Protein AF-K2EK50-F1 (afdb_monomer_lite)

Sequence (102 aa):
MADQATATIGTAIICPLGKKADESGTCSIDDEAADGKSVVVETGAVSKESKIFTSFENNPKTSSWIEKRKDADGNYEGFAIYLGGPIEEDTVKVNWWIVEEK

Radius of gyration: 13.75 Å; chains: 1; bounding box: 33×26×42 Å

pLDDT: mean 90.82, std 11.02, range [34.19, 97.69]

Foldseek 3Di:
DPDQAADFKDKDKQAFAQFDQDPVGDRPDGDNPRQQWKDWRFYLNDDPQKDKDKDKPDDQVFDKDKDFDADPVRHTGGIMIGTPHGDHDDMIMMIMGIDGDD

Secondary structure (DSSP, 8-state):
---GGG--EEEEEEPPTTEEE-TTS-EEEE-TT--SSEEEEE-TT--SSEEEEEEESS--SS-EEEEEEE-TTS-EEEEEEEESS--SSS-EEEEEEEEE--

Structure (mmCIF, N/CA/C/O backbone):
data_AF-K2EK50-F1
#
_entry.id   AF-K2EK50-F1
#
loop_
_atom_site.group_PDB
_atom_site.id
_atom_site.type_symbol
_atom_site.label_atom_id
_atom_site.label_alt_id
_atom_site.label_comp_id
_atom_site.label_asym_id
_atom_site.label_entity_id
_atom_site.label_seq_id
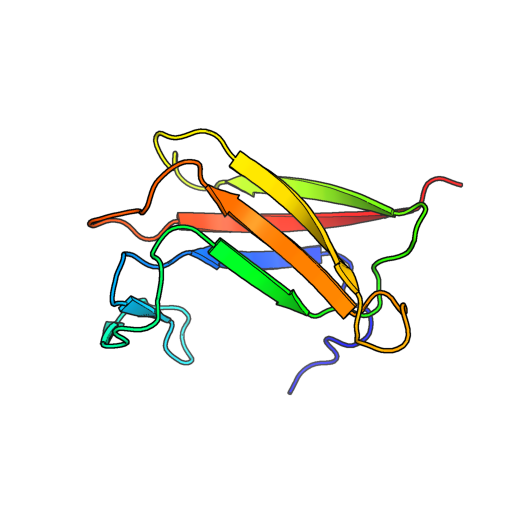_atom_site.pdbx_PDB_ins_code
_atom_site.Cartn_x
_atom_site.Cartn_y
_atom_site.Cartn_z
_atom_site.occupancy
_atom_site.B_iso_or_equiv
_atom_site.auth_seq_id
_atom_site.auth_comp_id
_atom_site.auth_asym_id
_atom_site.auth_atom_id
_atom_site.pdbx_PDB_model_num
ATOM 1 N N . MET A 1 1 ? -17.462 -7.179 -7.356 1.00 39.62 1 MET A N 1
ATOM 2 C CA . MET A 1 1 ? -16.859 -6.258 -6.373 1.00 39.62 1 MET A CA 1
ATOM 3 C C . MET A 1 1 ? -17.064 -6.864 -5.002 1.00 39.62 1 MET A C 1
ATOM 5 O O . MET A 1 1 ? -18.196 -6.914 -4.543 1.00 39.62 1 MET A O 1
ATOM 9 N N . ALA A 1 2 ? -16.017 -7.463 -4.438 1.00 34.19 2 ALA A N 1
ATOM 10 C CA . ALA A 1 2 ? -16.063 -7.995 -3.082 1.00 34.19 2 ALA A CA 1
ATOM 11 C C . ALA A 1 2 ? -16.063 -6.837 -2.075 1.00 34.19 2 ALA A C 1
ATOM 13 O O . ALA A 1 2 ? -15.527 -5.769 -2.359 1.00 34.19 2 ALA A O 1
ATOM 14 N N . ASP A 1 3 ? -16.693 -7.090 -0.938 1.00 44.88 3 ASP A N 1
ATOM 15 C CA . ASP A 1 3 ? -16.914 -6.243 0.232 1.00 44.88 3 ASP A CA 1
ATOM 16 C C . ASP A 1 3 ? -15.602 -5.658 0.814 1.00 44.88 3 ASP A C 1
ATOM 18 O O . ASP A 1 3 ? -15.070 -6.127 1.814 1.00 44.88 3 ASP A O 1
ATOM 22 N N . GLN A 1 4 ? -15.021 -4.657 0.140 1.00 54.25 4 GLN A N 1
ATOM 23 C CA . GLN A 1 4 ? -13.836 -3.909 0.599 1.00 54.25 4 GLN A CA 1
ATOM 24 C C . GLN A 1 4 ? -14.172 -2.920 1.727 1.00 54.25 4 GLN A C 1
ATOM 26 O O . GLN A 1 4 ? -13.274 -2.312 2.303 1.00 54.25 4 GLN A O 1
ATOM 31 N N . ALA A 1 5 ? -15.452 -2.753 2.076 1.00 65.00 5 ALA A N 1
ATOM 32 C CA . ALA A 1 5 ? -15.884 -1.723 3.014 1.00 65.00 5 ALA A CA 1
ATOM 33 C C . ALA A 1 5 ? -15.295 -1.907 4.423 1.00 65.00 5 ALA A C 1
ATOM 35 O O . ALA A 1 5 ? -15.177 -0.930 5.153 1.00 65.00 5 ALA A O 1
ATOM 36 N N . THR A 1 6 ? -14.881 -3.120 4.809 1.00 77.81 6 THR A N 1
ATOM 37 C CA . THR A 1 6 ? -14.341 -3.399 6.153 1.00 77.81 6 THR A CA 1
ATOM 38 C C . THR A 1 6 ? -13.209 -4.432 6.159 1.00 77.81 6 THR A C 1
ATOM 40 O O . THR A 1 6 ? -13.006 -5.121 7.160 1.00 77.81 6 THR A O 1
ATOM 43 N N . ALA A 1 7 ? -12.482 -4.603 5.052 1.00 88.81 7 ALA A N 1
ATOM 44 C CA . ALA A 1 7 ? -11.409 -5.593 4.989 1.00 88.81 7 ALA A CA 1
ATOM 45 C C . ALA A 1 7 ? -10.277 -5.244 5.976 1.00 88.81 7 ALA A C 1
ATOM 47 O O . ALA A 1 7 ? -9.707 -4.153 5.921 1.00 88.81 7 ALA A O 1
ATOM 48 N N . THR A 1 8 ? -9.943 -6.182 6.867 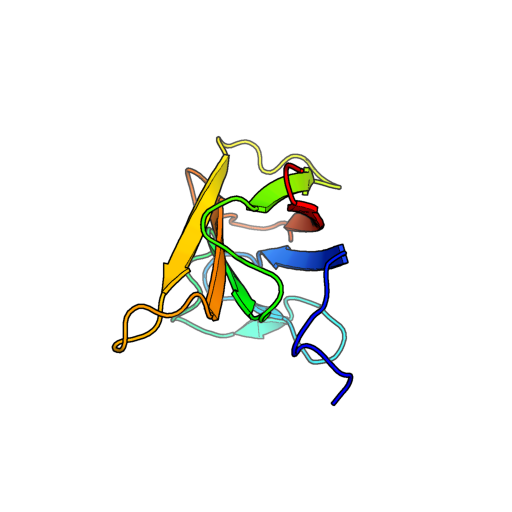1.00 93.69 8 THR A N 1
ATOM 49 C CA . THR A 1 8 ? -8.879 -6.036 7.879 1.00 93.69 8 THR A CA 1
ATOM 50 C C . THR A 1 8 ? -7.590 -6.768 7.514 1.00 93.69 8 THR A C 1
ATOM 52 O O . THR A 1 8 ? -6.604 -6.631 8.227 1.00 93.69 8 THR A O 1
ATOM 55 N N . ILE A 1 9 ? -7.569 -7.538 6.428 1.00 95.69 9 ILE A N 1
ATOM 56 C CA . ILE A 1 9 ? -6.383 -8.213 5.895 1.00 95.69 9 ILE A CA 1
ATOM 57 C C . ILE A 1 9 ? -6.483 -8.269 4.374 1.00 95.69 9 ILE A C 1
ATOM 59 O O . ILE A 1 9 ? -7.572 -8.452 3.828 1.00 95.69 9 ILE A O 1
ATOM 63 N N . GLY A 1 10 ? -5.353 -8.140 3.690 1.00 95.06 10 GLY A N 1
ATOM 64 C CA . GLY A 1 10 ? -5.310 -8.254 2.242 1.00 95.06 10 GLY A CA 1
ATOM 65 C C . GLY A 1 10 ? -3.905 -8.155 1.675 1.00 95.06 10 GLY A C 1
ATOM 66 O O . GLY A 1 10 ? -2.907 -8.204 2.397 1.00 95.06 10 GLY A O 1
ATOM 67 N N . THR A 1 11 ? -3.850 -7.998 0.357 1.00 95.38 11 THR A N 1
ATOM 68 C CA . THR A 1 11 ? -2.612 -7.832 -0.402 1.00 95.38 11 THR A CA 1
ATOM 69 C C . THR A 1 11 ? -2.727 -6.580 -1.260 1.00 95.38 11 THR A C 1
ATOM 71 O O . THR A 1 11 ? -3.788 -6.285 -1.807 1.00 95.38 11 THR A O 1
ATOM 74 N N . ALA A 1 12 ? -1.634 -5.837 -1.363 1.00 94.75 12 ALA A N 1
ATOM 75 C CA . ALA A 1 12 ? -1.466 -4.696 -2.246 1.00 94.75 12 ALA A CA 1
ATOM 76 C C . ALA A 1 12 ? -0.233 -4.909 -3.130 1.00 94.75 12 ALA A C 1
ATOM 78 O O . ALA A 1 12 ? 0.670 -5.682 -2.795 1.00 94.75 12 ALA A O 1
ATOM 79 N N . ILE A 1 13 ? -0.208 -4.223 -4.269 1.00 95.38 13 ILE A N 1
ATOM 80 C CA . ILE A 1 13 ? 0.851 -4.343 -5.268 1.00 95.38 13 ILE A CA 1
ATOM 81 C C . ILE A 1 13 ? 1.364 -2.944 -5.589 1.00 95.38 13 ILE A C 1
ATOM 83 O O . ILE A 1 13 ? 0.586 -2.081 -5.988 1.00 95.38 13 ILE A O 1
ATOM 87 N N . ILE A 1 14 ? 2.668 -2.733 -5.418 1.00 95.38 14 ILE A N 1
ATOM 88 C CA . ILE A 1 14 ? 3.367 -1.542 -5.903 1.00 95.38 14 ILE A CA 1
ATOM 89 C C . ILE A 1 14 ? 4.052 -1.941 -7.205 1.00 95.38 14 ILE A C 1
ATOM 91 O O . ILE A 1 14 ? 4.951 -2.787 -7.218 1.00 95.38 14 ILE A O 1
ATOM 95 N N . CYS A 1 15 ? 3.574 -1.370 -8.304 1.00 95.81 15 CYS A N 1
ATOM 96 C CA . CYS A 1 15 ? 4.148 -1.581 -9.624 1.00 95.81 15 CYS A CA 1
ATOM 97 C C . CYS A 1 15 ? 5.375 -0.696 -9.852 1.00 95.81 15 CYS A C 1
ATOM 99 O O . CYS A 1 15 ? 5.540 0.293 -9.137 1.00 95.81 15 CYS A O 1
ATOM 101 N N . PRO A 1 16 ? 6.214 -1.021 -10.849 1.00 95.19 16 PRO A N 1
ATOM 102 C CA . PRO A 1 16 ? 7.279 -0.131 -11.278 1.00 95.19 16 PRO A CA 1
ATOM 103 C C . PRO A 1 16 ? 6.769 1.241 -11.736 1.00 95.19 16 PRO A C 1
ATOM 105 O O . PRO A 1 16 ? 5.601 1.396 -12.098 1.00 95.19 16 PRO A O 1
ATOM 108 N N . LEU A 1 17 ? 7.661 2.231 -11.754 1.00 95.69 17 LEU A N 1
ATOM 109 C CA . LEU A 1 17 ? 7.378 3.564 -12.284 1.00 95.69 17 LEU A CA 1
ATOM 110 C C . LEU A 1 17 ? 6.812 3.467 -13.708 1.00 95.69 17 LEU A C 1
ATOM 112 O O . LEU A 1 17 ? 7.341 2.747 -14.555 1.00 95.69 17 LEU A O 1
ATOM 116 N N . GLY A 1 18 ? 5.727 4.192 -13.974 1.00 94.69 18 GLY A N 1
ATOM 117 C CA . GLY A 1 18 ? 5.073 4.173 -15.282 1.00 94.69 18 GLY A CA 1
ATOM 118 C C . GLY A 1 18 ? 4.239 2.917 -15.563 1.00 94.69 18 GLY A C 1
ATOM 119 O O . GLY A 1 18 ? 3.727 2.772 -16.673 1.00 94.69 18 GLY A O 1
ATOM 120 N N . LYS A 1 19 ? 4.104 1.992 -14.599 1.00 95.06 19 LYS A N 1
ATOM 121 C CA . LYS A 1 19 ? 3.323 0.757 -14.741 1.00 95.06 19 LYS A CA 1
ATOM 122 C C . LYS A 1 19 ? 2.210 0.658 -13.706 1.00 95.06 19 LYS A C 1
ATOM 124 O O . LYS A 1 19 ? 2.376 1.006 -12.542 1.00 95.06 19 LYS A O 1
ATOM 129 N N . LYS A 1 20 ? 1.089 0.071 -14.116 1.00 93.56 20 LYS A N 1
ATOM 130 C CA . LYS A 1 20 ? -0.067 -0.236 -13.274 1.00 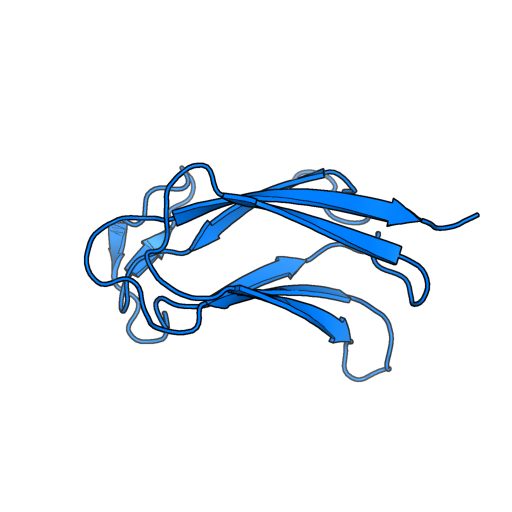93.56 20 LYS A CA 1
ATOM 131 C C . LYS A 1 20 ? -0.462 -1.706 -13.396 1.00 93.56 20 LYS A C 1
ATOM 133 O O . LYS A 1 20 ? -0.269 -2.339 -14.436 1.00 93.56 20 LYS A O 1
ATOM 138 N N . ALA A 1 21 ? -1.021 -2.242 -12.313 1.00 92.81 21 ALA A N 1
ATOM 139 C CA . ALA A 1 21 ? -1.554 -3.593 -12.270 1.00 92.81 21 ALA A CA 1
ATOM 140 C C . ALA A 1 21 ? -2.838 -3.718 -13.110 1.00 92.81 21 ALA A C 1
ATOM 142 O O . ALA A 1 21 ? -3.732 -2.875 -13.016 1.00 92.81 21 ALA A O 1
ATOM 143 N N . ASP A 1 22 ? -2.935 -4.784 -13.900 1.00 91.12 22 ASP A N 1
ATOM 144 C CA . ASP A 1 22 ? -4.173 -5.220 -14.545 1.00 91.12 22 ASP A CA 1
ATOM 145 C C . ASP A 1 22 ? -5.128 -5.917 -13.559 1.00 91.12 22 ASP A C 1
ATOM 147 O O . ASP A 1 22 ? -4.844 -6.057 -12.368 1.00 91.12 22 ASP A O 1
ATOM 151 N N . GLU A 1 23 ? -6.281 -6.379 -14.053 1.00 88.31 23 GLU A N 1
ATOM 152 C CA . GLU A 1 23 ? -7.286 -7.085 -13.241 1.00 88.31 23 GLU A CA 1
ATOM 153 C C . GLU A 1 23 ? -6.757 -8.380 -12.600 1.00 88.31 23 GLU A C 1
ATOM 155 O O . GLU A 1 23 ? -7.333 -8.868 -11.629 1.00 88.31 23 GLU A O 1
ATOM 160 N N . SER A 1 24 ? -5.658 -8.936 -13.120 1.00 86.12 24 SER A N 1
ATOM 161 C CA . SER A 1 24 ? -4.994 -10.121 -12.568 1.00 86.12 24 SER A CA 1
ATOM 162 C C . SER A 1 24 ? -3.894 -9.772 -11.556 1.00 86.12 24 SER A C 1
ATOM 164 O O . SER A 1 24 ? -3.273 -10.674 -10.995 1.00 86.12 24 SER A O 1
ATOM 166 N N . GLY A 1 25 ? -3.629 -8.484 -11.312 1.00 84.44 25 GLY A N 1
ATOM 167 C CA . GLY A 1 25 ? -2.562 -8.025 -10.426 1.00 84.44 25 GLY A CA 1
ATOM 168 C C . GLY A 1 25 ? -1.172 -8.028 -11.071 1.00 84.44 25 GLY A C 1
ATOM 169 O O . GLY A 1 25 ? -0.173 -7.993 -10.355 1.00 84.44 25 GLY A O 1
ATOM 170 N N . THR A 1 26 ? -1.078 -8.091 -12.402 1.00 90.06 26 THR A N 1
ATOM 171 C CA . THR A 1 26 ? 0.205 -8.030 -13.118 1.00 90.06 26 THR A CA 1
ATOM 172 C C . THR A 1 26 ? 0.480 -6.602 -13.571 1.00 90.06 26 THR A C 1
ATOM 174 O O . THR A 1 26 ? -0.374 -5.983 -14.195 1.00 90.06 26 THR A O 1
ATOM 177 N N . CYS A 1 27 ? 1.671 -6.068 -13.286 1.00 91.50 27 CYS A N 1
ATOM 178 C CA . CYS A 1 27 ? 2.067 -4.701 -13.648 1.00 91.50 27 CYS A CA 1
ATOM 179 C C . CYS A 1 27 ? 2.399 -4.567 -15.143 1.00 91.50 27 CYS A C 1
ATOM 181 O O . CYS A 1 27 ? 3.558 -4.426 -15.529 1.00 91.50 27 CYS A O 1
ATOM 183 N N . SER A 1 28 ? 1.375 -4.676 -15.986 1.00 91.69 28 SER A N 1
ATOM 184 C CA . SER A 1 28 ? 1.478 -4.765 -17.445 1.00 91.69 28 SER A CA 1
ATOM 185 C C . SER A 1 28 ? 0.968 -3.517 -18.172 1.00 91.69 28 SER A C 1
ATOM 187 O O . SER A 1 28 ? 1.321 -3.305 -19.331 1.00 91.69 28 SER A O 1
ATOM 189 N N . ILE A 1 29 ? 0.172 -2.676 -17.505 1.00 93.44 29 ILE A N 1
ATOM 190 C CA . ILE A 1 29 ? -0.473 -1.504 -18.104 1.00 93.44 29 ILE A CA 1
ATOM 191 C C . ILE A 1 29 ? 0.468 -0.302 -18.003 1.00 93.44 29 ILE A C 1
ATOM 193 O O . ILE A 1 29 ? 0.944 0.003 -16.914 1.00 93.44 29 ILE A O 1
ATOM 197 N N . ASP A 1 30 ? 0.723 0.390 -19.114 1.00 94.75 30 ASP A N 1
ATOM 198 C CA . ASP A 1 30 ? 1.429 1.676 -19.111 1.00 94.75 30 ASP A CA 1
ATOM 199 C C . ASP A 1 30 ? 0.543 2.785 -18.522 1.00 94.75 30 ASP A C 1
ATOM 201 O O . ASP A 1 30 ? -0.580 3.006 -18.976 1.00 94.75 30 ASP A O 1
ATOM 205 N N . ASP A 1 31 ? 1.057 3.475 -17.505 1.00 93.56 31 ASP A N 1
ATOM 206 C CA . ASP A 1 31 ? 0.389 4.575 -16.809 1.00 93.56 31 ASP A CA 1
ATOM 207 C C . ASP A 1 31 ? 1.437 5.584 -16.321 1.00 93.56 31 ASP A C 1
ATOM 209 O O . ASP A 1 31 ? 2.102 5.365 -15.310 1.00 93.56 31 ASP A O 1
ATOM 213 N N . GLU A 1 32 ? 1.589 6.706 -17.031 1.00 91.19 32 GLU A N 1
ATOM 214 C CA . GLU A 1 32 ? 2.572 7.750 -16.696 1.00 91.19 32 GLU A CA 1
ATOM 215 C C . GLU A 1 32 ? 2.335 8.396 -15.320 1.00 91.19 32 GLU A C 1
ATOM 217 O O . GLU A 1 32 ? 3.240 9.028 -14.775 1.00 91.19 32 GLU A O 1
ATOM 222 N N . ALA A 1 33 ? 1.140 8.243 -14.738 1.00 91.44 33 ALA A N 1
ATOM 223 C CA . ALA A 1 33 ? 0.842 8.734 -13.398 1.00 91.44 33 ALA A CA 1
ATOM 224 C C . ALA A 1 33 ? 1.297 7.768 -12.288 1.00 91.44 33 ALA A C 1
ATOM 226 O O . ALA A 1 33 ? 1.324 8.162 -11.119 1.00 91.44 33 ALA A O 1
ATOM 227 N N . ALA A 1 34 ? 1.651 6.521 -12.620 1.00 92.69 34 ALA A N 1
ATOM 228 C CA . ALA A 1 34 ? 2.126 5.549 -11.645 1.00 92.69 34 ALA A CA 1
ATOM 229 C C . ALA A 1 34 ? 3.522 5.936 -11.144 1.00 92.69 34 ALA A C 1
ATOM 231 O O . ALA A 1 34 ? 4.497 5.898 -11.891 1.00 92.69 34 ALA A O 1
ATOM 232 N N . ASP A 1 35 ? 3.618 6.282 -9.861 1.00 93.94 35 ASP A N 1
ATOM 233 C CA . ASP A 1 35 ? 4.819 6.852 -9.242 1.00 93.94 35 ASP A CA 1
ATOM 234 C C . ASP A 1 35 ? 5.901 5.823 -8.870 1.00 93.94 35 ASP A C 1
ATOM 236 O O . ASP A 1 35 ? 6.989 6.198 -8.427 1.00 93.94 35 ASP A O 1
ATOM 240 N N . GLY A 1 36 ? 5.595 4.534 -9.015 1.00 94.62 36 GLY A N 1
ATOM 241 C CA . GLY A 1 36 ? 6.491 3.425 -8.712 1.00 94.62 36 GLY A CA 1
ATOM 242 C C . GLY A 1 36 ? 6.805 3.221 -7.229 1.00 94.62 36 GLY A C 1
ATOM 243 O O . GLY A 1 36 ? 7.629 2.372 -6.899 1.00 94.62 36 GLY A O 1
ATOM 244 N N . LYS A 1 37 ? 6.227 4.013 -6.320 1.00 96.12 37 LYS A N 1
ATOM 245 C CA . LYS A 1 37 ? 6.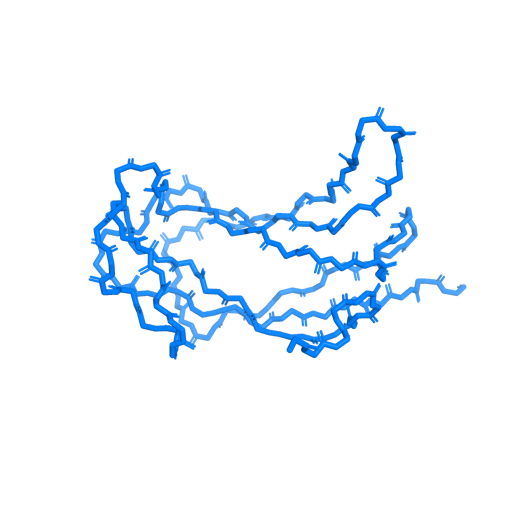651 4.074 -4.909 1.00 96.12 37 LYS A CA 1
ATOM 246 C C . LYS A 1 37 ? 5.503 4.084 -3.914 1.00 96.12 37 LYS A C 1
ATOM 248 O O . LYS A 1 37 ? 5.771 4.038 -2.714 1.00 96.12 37 LYS A O 1
ATOM 253 N N . SER A 1 38 ? 4.255 4.170 -4.362 1.00 95.81 38 SER A N 1
ATOM 254 C CA . SER A 1 38 ? 3.110 4.156 -3.463 1.00 95.81 38 SER A CA 1
ATOM 255 C C . SER A 1 38 ? 1.975 3.267 -3.954 1.00 95.81 38 SER A C 1
ATOM 257 O O . SER A 1 38 ? 1.800 3.014 -5.144 1.00 95.81 38 SER A O 1
ATOM 259 N N . VAL A 1 39 ? 1.194 2.766 -2.999 1.00 95.69 39 VAL A N 1
ATOM 260 C CA . VAL A 1 39 ? -0.093 2.122 -3.263 1.00 95.69 39 VAL A CA 1
ATOM 261 C C . VAL A 1 39 ? -1.091 2.533 -2.193 1.00 95.69 39 VAL A C 1
ATOM 263 O O . VAL A 1 39 ? -0.754 2.637 -1.010 1.00 95.69 39 VAL A O 1
ATOM 266 N N . VAL A 1 40 ? -2.328 2.770 -2.621 1.00 95.38 40 VAL A N 1
ATOM 267 C CA . VAL A 1 40 ? -3.450 3.115 -1.748 1.00 95.38 40 VAL A CA 1
ATOM 268 C C . VAL A 1 40 ? -4.298 1.873 -1.532 1.00 95.38 40 VAL A C 1
ATOM 270 O O . VAL A 1 40 ? -4.668 1.190 -2.485 1.00 95.38 40 VAL A O 1
ATOM 273 N N . VAL A 1 41 ? -4.600 1.591 -0.270 1.00 95.31 41 VAL A N 1
ATOM 274 C CA . VAL A 1 41 ? -5.527 0.544 0.148 1.00 95.31 41 VAL A CA 1
ATOM 275 C C . VAL A 1 41 ? -6.765 1.228 0.710 1.00 95.31 41 VAL A C 1
ATOM 277 O O . VAL A 1 41 ? -6.706 1.841 1.778 1.00 95.31 41 VAL A O 1
ATOM 280 N N . GLU A 1 42 ? -7.872 1.127 -0.018 1.00 93.75 42 GLU A N 1
ATOM 281 C CA . GLU A 1 42 ? -9.177 1.647 0.393 1.00 93.75 42 GLU A CA 1
ATOM 282 C C . GLU A 1 42 ? -9.888 0.611 1.270 1.00 93.75 42 GLU A C 1
ATOM 284 O O . GLU A 1 42 ? -10.107 -0.525 0.856 1.00 93.75 42 GLU A O 1
ATOM 289 N N . THR A 1 43 ? -10.215 0.985 2.506 1.00 91.94 43 THR A N 1
ATOM 290 C CA . THR A 1 43 ? -10.946 0.125 3.449 1.00 91.94 43 THR A CA 1
ATOM 291 C C . THR A 1 43 ? -11.520 0.966 4.584 1.00 91.94 43 THR A C 1
ATOM 293 O O . THR A 1 43 ? -10.836 1.822 5.147 1.00 91.94 43 THR A O 1
ATOM 296 N N . GLY A 1 44 ? -12.765 0.693 4.975 1.00 90.25 44 GLY A N 1
ATOM 297 C CA . GLY A 1 44 ? -13.414 1.341 6.120 1.00 90.25 44 GLY A CA 1
ATOM 298 C C . GLY A 1 44 ? -13.026 0.744 7.476 1.00 90.25 44 GLY A C 1
ATOM 299 O O . GLY A 1 44 ? -13.551 1.168 8.500 1.00 90.25 44 GLY A O 1
ATOM 300 N N . ALA A 1 45 ? -12.108 -0.228 7.515 1.00 91.88 45 ALA A N 1
ATOM 301 C CA . ALA A 1 45 ? -11.610 -0.810 8.764 1.00 91.88 45 ALA A CA 1
ATOM 302 C C . ALA A 1 45 ? -10.558 0.059 9.483 1.00 91.88 45 ALA A C 1
ATOM 304 O O . ALA A 1 45 ? -10.138 -0.275 10.591 1.00 91.88 45 ALA A O 1
ATOM 305 N N . VAL A 1 46 ? -10.087 1.149 8.862 1.00 93.69 46 VAL A N 1
ATOM 306 C CA . VAL A 1 46 ? -9.119 2.058 9.489 1.00 93.69 46 VAL A CA 1
ATOM 307 C C . VAL A 1 46 ? -9.836 3.025 10.424 1.00 93.69 46 VAL A C 1
ATOM 309 O O . VAL A 1 46 ? -10.733 3.758 10.030 1.00 93.69 46 VAL A O 1
ATOM 312 N N . SER A 1 47 ? -9.366 3.089 11.662 1.00 92.25 47 SER A N 1
ATOM 313 C CA . SER A 1 47 ? -9.767 4.051 12.680 1.00 92.25 47 SER A CA 1
ATOM 314 C C . SER A 1 47 ? -8.547 4.821 13.191 1.00 92.25 47 SER A C 1
ATOM 316 O O . SER A 1 47 ? -7.393 4.567 12.815 1.00 92.25 47 SER A O 1
ATOM 318 N N . LYS A 1 48 ? -8.772 5.785 14.091 1.00 92.06 48 LYS A N 1
ATOM 319 C CA . LYS A 1 48 ? -7.680 6.513 14.756 1.00 92.06 48 LYS A CA 1
ATOM 320 C C . LYS A 1 48 ? -6.775 5.569 15.551 1.00 92.06 48 LYS A C 1
ATOM 322 O O . LYS A 1 48 ? -5.560 5.762 15.535 1.00 92.06 48 LYS A O 1
ATOM 327 N N . GLU A 1 49 ? -7.351 4.544 16.165 1.00 93.31 49 GLU A N 1
ATOM 328 C CA . GLU A 1 49 ? -6.682 3.621 17.089 1.00 93.31 49 GLU A CA 1
ATOM 329 C C . GLU A 1 49 ? -6.126 2.376 16.385 1.00 93.31 49 GLU A C 1
ATOM 331 O O . GLU A 1 49 ? -5.281 1.675 16.936 1.00 93.31 49 GLU A O 1
ATOM 336 N N . SER A 1 50 ? -6.509 2.142 15.126 1.00 93.62 50 SER A N 1
ATOM 337 C CA . SER A 1 50 ? -5.973 1.034 14.336 1.00 93.62 50 SER A CA 1
ATOM 338 C C . SER A 1 50 ? -4.448 1.062 14.218 1.00 93.62 50 SER A C 1
ATOM 340 O O . SER A 1 50 ? -3.836 2.093 13.931 1.00 93.62 50 SER A O 1
ATOM 342 N N . LYS A 1 51 ? -3.828 -0.104 14.320 1.00 95.25 51 LYS A N 1
ATOM 343 C CA . LYS A 1 51 ? -2.437 -0.348 13.952 1.00 95.25 51 LYS A CA 1
ATOM 344 C C . LYS A 1 51 ? -2.422 -1.100 12.632 1.00 95.25 51 LYS A C 1
ATOM 346 O O . LYS A 1 51 ? -3.130 -2.092 12.478 1.00 95.25 51 LYS A O 1
ATOM 351 N N . ILE A 1 52 ? -1.640 -0.602 11.682 1.00 96.69 52 ILE A N 1
ATOM 352 C CA . ILE A 1 52 ? -1.504 -1.197 10.354 1.00 96.69 52 ILE A CA 1
ATOM 353 C C . ILE A 1 52 ? -0.135 -1.854 10.295 1.00 96.69 52 ILE A C 1
ATOM 355 O O . ILE A 1 52 ? 0.880 -1.215 10.574 1.00 96.69 52 ILE A O 1
ATOM 359 N N . PHE A 1 53 ? -0.121 -3.124 9.927 1.00 96.25 53 PHE A N 1
ATOM 360 C CA . PHE A 1 53 ? 1.093 -3.892 9.728 1.00 96.25 53 PHE A CA 1
ATOM 361 C C . PHE A 1 53 ? 1.208 -4.264 8.261 1.00 96.25 53 PHE A C 1
ATOM 363 O O . PHE A 1 53 ? 0.210 -4.559 7.602 1.00 96.25 53 PHE A O 1
ATOM 370 N N . THR A 1 54 ? 2.437 -4.258 7.763 1.00 96.44 54 THR A N 1
ATOM 371 C CA . THR A 1 54 ? 2.766 -4.675 6.405 1.00 96.44 54 THR A CA 1
ATOM 372 C C . THR A 1 54 ? 3.877 -5.709 6.436 1.00 96.44 54 THR A C 1
ATOM 374 O O . THR A 1 54 ? 4.763 -5.687 7.292 1.00 96.44 54 THR A O 1
ATOM 377 N N . SER A 1 55 ? 3.816 -6.639 5.491 1.00 96.75 55 SER A N 1
ATOM 378 C CA . SER A 1 55 ? 4.831 -7.650 5.249 1.00 96.75 55 SER A CA 1
ATOM 379 C C . SER A 1 55 ? 5.097 -7.712 3.753 1.00 96.75 55 SER A C 1
ATOM 381 O O . SER A 1 55 ? 4.207 -8.022 2.962 1.00 96.75 55 SER A O 1
ATOM 383 N N . PHE A 1 56 ? 6.322 -7.371 3.373 1.00 95.25 56 PHE A N 1
ATOM 384 C CA . PHE A 1 56 ? 6.774 -7.390 1.989 1.00 95.25 56 PHE A CA 1
ATOM 385 C C . PHE A 1 56 ? 7.198 -8.810 1.605 1.00 95.25 56 PHE A C 1
ATOM 387 O O . PHE A 1 56 ? 8.021 -9.409 2.297 1.00 95.25 56 PHE A O 1
ATOM 394 N N . GLU A 1 57 ? 6.662 -9.343 0.506 1.00 94.25 57 GLU A N 1
ATOM 395 C CA . GLU A 1 57 ? 7.052 -10.674 0.009 1.00 94.25 57 GLU A CA 1
ATOM 396 C C . GLU A 1 57 ? 8.422 -10.658 -0.679 1.00 94.25 57 GLU A C 1
ATOM 398 O O . GLU A 1 57 ? 9.127 -11.666 -0.714 1.00 94.25 57 GLU A O 1
ATOM 403 N N . ASN A 1 58 ? 8.822 -9.498 -1.198 1.00 91.19 58 ASN A N 1
ATOM 404 C CA . ASN A 1 58 ? 10.119 -9.256 -1.810 1.00 91.19 58 ASN A CA 1
ATOM 405 C C . ASN A 1 58 ? 10.734 -7.951 -1.297 1.00 91.19 58 ASN A C 1
ATOM 407 O O . ASN A 1 58 ? 10.030 -7.020 -0.919 1.00 91.19 58 ASN A O 1
ATOM 411 N N . ASN A 1 59 ? 12.069 -7.888 -1.265 1.00 90.44 59 ASN A N 1
ATOM 412 C CA . ASN A 1 59 ? 12.788 -6.730 -0.738 1.00 90.44 59 ASN A CA 1
ATOM 413 C C . ASN A 1 59 ? 12.661 -5.535 -1.704 1.00 90.44 59 ASN A C 1
ATOM 415 O O . ASN A 1 59 ? 13.216 -5.614 -2.803 1.00 90.44 59 ASN A O 1
ATOM 419 N N . PRO A 1 60 ? 12.029 -4.417 -1.299 1.00 90.88 60 PRO A N 1
ATOM 420 C CA . PRO A 1 60 ? 11.911 -3.227 -2.141 1.00 90.88 60 PRO A CA 1
ATOM 421 C C . PRO A 1 60 ? 13.240 -2.461 -2.287 1.00 90.88 60 PRO A C 1
ATOM 423 O O . PRO A 1 60 ? 13.312 -1.487 -3.026 1.00 90.88 60 PRO A O 1
ATOM 426 N N . LYS A 1 61 ? 14.299 -2.876 -1.572 1.00 91.88 61 LYS A N 1
ATOM 427 C CA . LYS A 1 61 ? 15.638 -2.254 -1.538 1.00 91.88 61 LYS A CA 1
ATOM 428 C C . LYS A 1 61 ? 15.624 -0.773 -1.131 1.00 91.88 61 LYS A C 1
ATOM 430 O O . LYS A 1 61 ? 16.549 -0.030 -1.442 1.00 91.88 61 LYS A O 1
ATOM 435 N N . THR A 1 62 ? 14.597 -0.355 -0.398 1.00 92.94 62 THR A N 1
ATOM 436 C CA . THR A 1 62 ? 14.424 1.010 0.103 1.00 92.94 62 THR A CA 1
ATOM 437 C C . THR A 1 62 ? 13.646 1.001 1.420 1.00 92.94 62 THR A C 1
ATOM 439 O O . THR A 1 62 ? 13.140 -0.039 1.845 1.00 92.94 62 THR A O 1
ATOM 442 N N . SER A 1 63 ? 13.590 2.144 2.101 1.00 95.25 63 SER A N 1
ATOM 443 C CA . SER A 1 63 ? 12.768 2.316 3.300 1.00 95.25 63 SER A CA 1
ATOM 444 C C . SER A 1 63 ? 11.278 2.297 2.952 1.00 95.25 63 SER A C 1
ATOM 446 O O . SER A 1 63 ? 10.891 2.609 1.829 1.00 95.25 63 SER A O 1
ATOM 448 N N . SER A 1 64 ? 10.433 1.962 3.926 1.00 95.94 64 SER A N 1
ATOM 449 C CA . SER A 1 64 ? 8.978 1.966 3.764 1.00 95.94 64 SER A CA 1
ATOM 450 C C . SER A 1 64 ? 8.276 2.559 4.979 1.00 95.94 64 SER A C 1
ATOM 452 O O . SER A 1 64 ? 8.741 2.378 6.106 1.00 95.94 64 SER A O 1
ATOM 454 N N . TRP A 1 65 ? 7.135 3.207 4.768 1.00 97.38 65 TRP A N 1
ATOM 455 C CA . TRP A 1 65 ? 6.260 3.688 5.839 1.00 97.38 65 TRP A CA 1
ATOM 456 C C . TRP A 1 65 ? 4.794 3.648 5.407 1.00 97.38 65 TRP A C 1
ATOM 458 O O . TRP A 1 65 ? 4.471 3.374 4.252 1.00 97.38 65 TRP A O 1
ATOM 468 N N . ILE A 1 66 ? 3.902 3.884 6.365 1.00 97.44 66 ILE A N 1
ATOM 469 C CA . ILE A 1 66 ? 2.455 3.841 6.171 1.00 97.44 66 ILE A CA 1
ATOM 470 C C . ILE A 1 66 ? 1.867 5.153 6.667 1.00 97.44 66 ILE A C 1
ATOM 472 O O . ILE A 1 66 ? 2.223 5.615 7.753 1.00 97.44 66 ILE A O 1
ATOM 476 N N . GLU A 1 67 ? 0.920 5.710 5.918 1.00 97.00 67 GLU A N 1
ATOM 477 C CA . GLU A 1 67 ? 0.104 6.831 6.379 1.00 97.00 67 GLU A CA 1
ATOM 478 C C . GLU A 1 67 ? -1.375 6.476 6.289 1.00 97.00 67 GLU A C 1
ATOM 480 O O . GLU A 1 67 ? -1.862 6.016 5.256 1.00 97.00 67 GLU A O 1
ATOM 485 N N . LYS A 1 68 ? -2.109 6.705 7.380 1.00 96.25 68 LYS A N 1
ATOM 486 C CA . LYS A 1 68 ? -3.570 6.614 7.357 1.00 96.25 68 LYS A CA 1
ATOM 487 C C . LYS A 1 68 ? -4.117 7.755 6.517 1.00 96.25 68 LYS A C 1
ATOM 489 O O . LYS A 1 68 ? -3.705 8.901 6.694 1.00 96.25 68 LYS A O 1
ATOM 494 N N . ARG A 1 69 ? -5.078 7.446 5.659 1.00 96.00 69 ARG A N 1
ATOM 495 C CA . ARG A 1 69 ? -5.713 8.422 4.786 1.00 96.00 69 ARG A CA 1
ATOM 496 C C . ARG A 1 69 ? -7.085 8.806 5.300 1.00 96.00 69 ARG A C 1
ATOM 498 O O . ARG A 1 69 ? -7.773 8.003 5.932 1.00 96.00 69 ARG A O 1
ATOM 505 N N . LYS A 1 70 ? -7.445 10.057 5.037 1.00 94.44 70 LYS A N 1
ATOM 506 C CA . LYS A 1 70 ? -8.748 10.617 5.357 1.00 94.44 70 LYS A CA 1
ATOM 507 C C . LYS A 1 70 ? -9.347 11.271 4.125 1.00 94.44 70 LYS A C 1
ATOM 509 O O . LYS A 1 70 ? -8.608 11.883 3.356 1.00 94.44 70 LYS A O 1
ATOM 514 N N . ASP A 1 71 ? -10.661 11.164 4.002 1.00 91.12 71 ASP A N 1
ATOM 515 C CA . ASP A 1 71 ? -11.436 11.909 3.019 1.00 91.12 71 ASP A CA 1
ATOM 516 C C . ASP A 1 71 ? -11.503 13.412 3.374 1.00 91.12 71 ASP A C 1
ATOM 518 O O . ASP A 1 71 ? -10.952 13.878 4.381 1.00 91.12 71 ASP A O 1
ATOM 522 N N . ALA A 1 72 ? -12.190 14.187 2.532 1.00 92.19 72 ALA A N 1
ATOM 523 C CA . ALA A 1 72 ? -12.377 15.625 2.730 1.00 92.19 72 ALA A CA 1
ATOM 524 C C . ALA A 1 72 ? -13.188 15.970 3.996 1.00 92.19 72 ALA A C 1
ATOM 526 O O . ALA A 1 72 ? -13.032 17.064 4.541 1.00 92.19 72 ALA A O 1
ATOM 527 N N . ASP A 1 73 ? -14.013 15.039 4.476 1.00 92.69 73 ASP A N 1
ATOM 528 C CA . ASP A 1 73 ? -14.841 15.176 5.675 1.00 92.69 73 ASP A CA 1
ATOM 529 C C . ASP A 1 73 ? -14.087 14.753 6.955 1.00 92.69 73 ASP A C 1
ATOM 531 O O . ASP A 1 73 ? -14.579 14.915 8.074 1.00 92.69 73 ASP A O 1
ATOM 535 N N . GLY A 1 74 ? -12.854 14.254 6.814 1.00 92.06 74 GLY A N 1
ATOM 536 C CA . GLY A 1 74 ? -11.981 13.842 7.908 1.00 92.06 74 GLY A CA 1
ATOM 537 C C . GLY A 1 74 ? -12.216 12.412 8.407 1.00 92.06 74 GLY A C 1
ATOM 538 O O . GLY A 1 74 ? -11.600 12.030 9.418 1.00 92.06 74 GLY A O 1
ATOM 539 N N . ASN A 1 75 ? -13.052 11.630 7.717 1.00 91.81 75 ASN A N 1
ATOM 540 C CA . ASN A 1 75 ? -13.256 10.209 7.985 1.00 91.81 75 ASN A CA 1
ATOM 541 C C . ASN A 1 75 ? -12.107 9.401 7.396 1.00 91.81 75 ASN A C 1
ATOM 543 O O . ASN A 1 75 ? -11.538 9.761 6.371 1.00 91.81 75 ASN A O 1
ATOM 547 N N . TYR A 1 76 ? -11.750 8.299 8.047 1.00 92.50 76 TYR A N 1
ATOM 548 C CA . TYR A 1 76 ? -10.725 7.407 7.520 1.00 92.50 76 TYR A CA 1
ATOM 549 C C . TYR A 1 76 ? -11.255 6.642 6.300 1.00 92.50 76 TYR A C 1
ATOM 551 O O . TYR A 1 76 ? -12.292 5.991 6.386 1.00 92.50 76 TYR A O 1
ATOM 559 N N . GLU A 1 77 ? -10.522 6.707 5.187 1.00 93.69 77 GLU A N 1
ATOM 560 C CA . GLU A 1 77 ? -10.854 6.021 3.920 1.00 93.69 77 GLU A CA 1
ATOM 561 C C . GLU A 1 77 ? -9.932 4.820 3.635 1.00 93.69 77 GLU A C 1
ATOM 563 O O . GLU A 1 77 ? -10.117 4.080 2.670 1.00 93.69 77 GLU A O 1
ATOM 568 N N . GLY A 1 78 ? -8.914 4.625 4.477 1.00 95.12 78 GLY A N 1
ATOM 569 C CA . GLY A 1 78 ? -7.916 3.580 4.314 1.00 95.12 78 GLY A CA 1
ATOM 570 C C . GLY A 1 78 ? -6.520 4.070 4.671 1.00 95.12 78 GLY A C 1
ATOM 571 O O . GLY A 1 78 ? -6.322 4.844 5.615 1.00 95.12 78 GLY A O 1
ATOM 572 N N . PHE A 1 79 ? -5.525 3.604 3.925 1.00 96.81 79 PHE A N 1
ATOM 573 C CA . PHE A 1 79 ? -4.127 3.962 4.142 1.00 96.81 79 PHE A CA 1
ATOM 574 C C . PHE A 1 79 ? -3.308 3.870 2.856 1.00 96.81 79 PHE A C 1
ATOM 576 O O . PHE A 1 79 ? -3.693 3.214 1.893 1.00 96.81 79 PHE A O 1
ATOM 583 N N . ALA A 1 80 ? -2.161 4.537 2.849 1.00 97.31 80 ALA A N 1
ATOM 584 C CA . ALA A 1 80 ? -1.165 4.426 1.797 1.00 97.31 80 ALA A CA 1
ATOM 585 C C . ALA A 1 80 ? 0.095 3.751 2.339 1.00 97.31 80 ALA A C 1
ATOM 587 O O . ALA A 1 80 ? 0.527 4.025 3.462 1.00 97.31 80 ALA A O 1
ATOM 588 N N . ILE A 1 81 ? 0.673 2.869 1.530 1.00 97.69 81 ILE A N 1
ATOM 589 C CA . ILE A 1 81 ? 1.993 2.283 1.753 1.00 97.69 81 ILE A CA 1
ATOM 590 C C . ILE A 1 81 ? 2.955 3.023 0.833 1.00 97.69 81 ILE A C 1
ATOM 592 O O . ILE A 1 81 ? 2.714 3.093 -0.372 1.00 97.69 81 ILE A O 1
ATOM 596 N N . TYR A 1 82 ? 4.037 3.549 1.396 1.00 97.31 82 TYR A N 1
ATOM 597 C CA . TYR A 1 82 ? 5.055 4.288 0.661 1.00 97.31 82 TYR A CA 1
ATOM 598 C C . TYR A 1 82 ? 6.410 3.609 0.742 1.00 97.31 82 TYR A C 1
ATOM 600 O O . TYR A 1 82 ? 6.762 2.993 1.751 1.00 97.31 82 TYR A O 1
ATOM 608 N N . LEU A 1 83 ? 7.185 3.814 -0.314 1.00 97.06 83 LEU A N 1
ATOM 609 C CA . LEU A 1 83 ? 8.585 3.464 -0.440 1.00 97.06 83 LEU A CA 1
ATOM 610 C C . LEU A 1 83 ? 9.435 4.734 -0.564 1.00 97.06 83 LEU A C 1
ATOM 612 O O . LEU A 1 83 ? 9.010 5.742 -1.131 1.00 97.06 83 LEU A O 1
ATOM 616 N N . GLY A 1 84 ? 10.668 4.681 -0.060 1.00 95.94 84 GLY A N 1
ATOM 617 C CA . GLY A 1 84 ? 11.611 5.803 -0.104 1.00 95.94 84 GLY A CA 1
ATOM 618 C C . GLY A 1 84 ? 12.099 6.153 -1.510 1.00 95.94 84 GLY A C 1
ATOM 619 O O . GLY A 1 84 ? 12.612 7.249 -1.725 1.00 95.94 84 GLY A O 1
ATOM 620 N N . GLY A 1 85 ? 11.925 5.246 -2.472 1.00 94.75 85 GLY A N 1
ATOM 621 C CA . GLY A 1 85 ? 12.237 5.457 -3.882 1.00 94.75 85 GLY A CA 1
ATOM 622 C C . GLY A 1 85 ? 11.323 4.622 -4.782 1.00 94.75 85 GLY A C 1
ATOM 623 O O . GLY A 1 85 ? 10.717 3.667 -4.287 1.00 94.75 85 GLY A O 1
ATOM 624 N N . PRO A 1 86 ? 11.200 4.995 -6.069 1.00 94.88 86 PRO A N 1
ATOM 625 C CA . PRO A 1 86 ? 10.450 4.213 -7.039 1.00 94.88 86 PRO A CA 1
ATOM 626 C C . PRO A 1 86 ? 11.116 2.865 -7.284 1.00 94.88 86 PRO A C 1
ATOM 628 O O . PRO A 1 86 ? 12.337 2.724 -7.185 1.00 94.88 86 PRO A O 1
ATOM 631 N N . ILE A 1 87 ? 10.297 1.879 -7.622 1.00 92.94 87 ILE A N 1
ATOM 632 C CA . ILE A 1 87 ? 10.768 0.614 -8.150 1.00 92.94 87 ILE A CA 1
ATOM 633 C C . ILE A 1 87 ? 10.850 0.719 -9.673 1.00 92.94 87 ILE A C 1
ATOM 635 O O . ILE A 1 87 ? 9.932 1.214 -10.321 1.00 92.94 87 ILE A O 1
ATOM 639 N N . GLU A 1 88 ? 11.965 0.272 -10.241 1.00 85.06 88 GLU A N 1
ATOM 640 C CA . GLU A 1 88 ? 12.267 0.457 -11.668 1.00 85.06 88 GLU A CA 1
ATOM 641 C C . GLU A 1 88 ? 11.876 -0.766 -12.514 1.00 85.06 88 GLU A C 1
ATOM 643 O O . GLU A 1 88 ? 11.482 -0.618 -13.665 1.00 85.06 88 GLU A O 1
ATOM 648 N N . GLU A 1 89 ? 11.961 -1.979 -11.953 1.00 80.38 89 GLU A N 1
ATOM 649 C CA . GLU A 1 89 ? 11.850 -3.223 -12.735 1.00 80.38 89 GLU A CA 1
ATOM 650 C C . GLU A 1 89 ? 10.914 -4.251 -12.087 1.00 80.38 89 GLU A C 1
ATOM 652 O O . GLU A 1 89 ? 9.974 -4.732 -12.720 1.00 80.38 89 GLU A O 1
ATOM 657 N N . ASP A 1 90 ? 11.138 -4.580 -10.814 1.00 86.38 90 ASP A N 1
ATOM 658 C CA . ASP A 1 90 ? 10.390 -5.641 -10.140 1.00 86.38 90 ASP A CA 1
ATOM 659 C C . ASP A 1 90 ? 9.103 -5.124 -9.490 1.00 86.38 90 ASP A C 1
ATOM 661 O O . ASP A 1 90 ? 9.055 -4.072 -8.872 1.00 86.38 90 ASP A O 1
ATOM 665 N N . THR A 1 91 ? 8.028 -5.899 -9.544 1.00 92.62 91 THR A N 1
ATOM 666 C CA . THR A 1 91 ? 6.829 -5.577 -8.759 1.00 92.62 91 THR A CA 1
ATOM 667 C C . THR A 1 91 ? 7.056 -5.898 -7.282 1.00 92.62 91 THR A C 1
ATOM 669 O O . THR A 1 91 ? 7.670 -6.914 -6.953 1.00 92.62 91 THR A O 1
ATOM 672 N N . VAL A 1 92 ? 6.520 -5.081 -6.376 1.00 94.44 92 VAL A N 1
ATOM 673 C CA . VAL A 1 92 ? 6.557 -5.347 -4.933 1.00 94.44 92 VAL A CA 1
ATOM 674 C C . VAL A 1 92 ? 5.177 -5.757 -4.437 1.00 94.44 92 VAL A C 1
ATOM 676 O O . VAL A 1 92 ? 4.213 -5.000 -4.552 1.00 94.44 92 VAL A O 1
ATOM 679 N N . LYS A 1 93 ? 5.085 -6.957 -3.857 1.00 95.12 93 LYS A N 1
ATOM 680 C CA . LYS A 1 93 ? 3.862 -7.446 -3.209 1.00 95.12 93 LYS A CA 1
ATOM 681 C C . LYS A 1 93 ? 3.930 -7.219 -1.710 1.00 95.12 93 LYS A C 1
ATOM 683 O O . LYS A 1 93 ? 4.929 -7.541 -1.063 1.00 95.12 93 LYS A O 1
ATOM 688 N N . VAL A 1 94 ? 2.846 -6.681 -1.163 1.00 96.12 94 VAL A N 1
ATOM 689 C CA . VAL A 1 94 ? 2.753 -6.326 0.251 1.00 96.12 94 VAL A CA 1
ATOM 690 C C . VAL A 1 94 ? 1.480 -6.908 0.832 1.00 96.12 94 VAL A C 1
ATOM 692 O O . VAL A 1 94 ? 0.378 -6.508 0.465 1.00 96.12 94 VAL A O 1
ATOM 695 N N . ASN A 1 95 ? 1.628 -7.836 1.767 1.00 97.50 95 ASN A N 1
ATOM 696 C CA . ASN A 1 95 ? 0.523 -8.276 2.603 1.00 97.50 95 ASN A CA 1
ATOM 697 C C . ASN A 1 95 ? 0.322 -7.262 3.725 1.00 97.50 95 ASN A C 1
ATOM 699 O O . ASN A 1 95 ? 1.290 -6.728 4.269 1.00 97.50 95 ASN A O 1
ATOM 703 N N . TRP A 1 96 ? -0.925 -6.990 4.079 1.00 96.94 96 TRP A N 1
ATOM 704 C CA . TRP A 1 96 ? -1.267 -6.017 5.105 1.00 96.94 96 TRP A CA 1
ATOM 705 C C . TRP A 1 96 ? -2.372 -6.542 6.004 1.00 96.94 96 TRP A C 1
ATOM 707 O O . TRP A 1 96 ? -3.217 -7.324 5.572 1.00 96.94 96 TRP A O 1
ATOM 717 N N . TRP A 1 97 ? -2.372 -6.101 7.258 1.00 96.94 97 TRP A N 1
ATOM 718 C CA . TRP A 1 97 ? -3.478 -6.332 8.177 1.00 96.94 97 TRP A CA 1
ATOM 719 C C . TRP A 1 97 ? -3.628 -5.188 9.173 1.00 96.94 97 TRP A C 1
ATOM 721 O O . TRP A 1 97 ? -2.673 -4.485 9.515 1.00 96.94 97 TRP A O 1
ATOM 731 N N . ILE A 1 98 ? -4.860 -5.012 9.631 1.00 95.94 98 ILE A N 1
ATOM 732 C CA . ILE A 1 98 ? -5.292 -3.972 10.547 1.00 95.94 98 ILE A CA 1
ATOM 733 C C . ILE A 1 98 ? -5.692 -4.634 11.861 1.00 95.94 98 ILE A C 1
ATOM 735 O O . ILE A 1 98 ? -6.478 -5.580 11.886 1.00 95.94 98 ILE A O 1
ATOM 739 N N . VAL A 1 99 ? -5.154 -4.117 12.961 1.00 94.12 99 VAL A N 1
ATOM 740 C CA . VAL A 1 99 ? -5.501 -4.540 14.320 1.00 94.12 99 VAL A CA 1
ATOM 741 C C . VAL A 1 99 ? -5.998 -3.325 15.082 1.00 94.12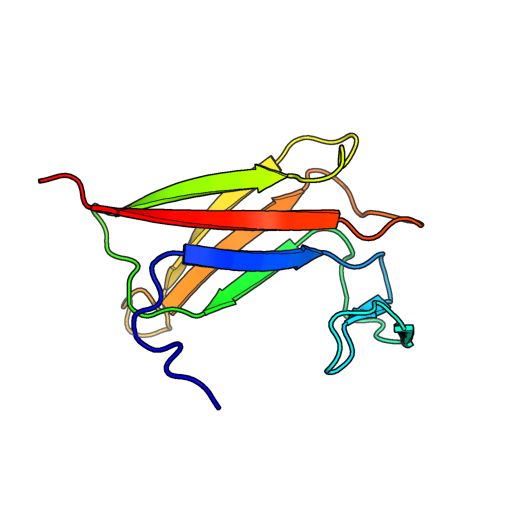 99 VAL A C 1
ATOM 743 O O . VAL A 1 99 ? -5.328 -2.295 15.091 1.00 94.12 99 VAL A O 1
ATOM 746 N N . GLU A 1 100 ? -7.145 -3.432 15.741 1.00 87.94 100 GLU A N 1
ATOM 747 C CA . GLU A 1 100 ? -7.578 -2.409 16.692 1.00 87.94 100 GLU A CA 1
ATOM 748 C C . GLU A 1 100 ? -6.971 -2.670 18.068 1.00 87.94 100 GLU A C 1
ATOM 750 O O . GLU A 1 100 ? -6.984 -3.797 18.572 1.00 87.94 100 GLU A O 1
ATOM 755 N N . GLU A 1 101 ? -6.409 -1.619 18.658 1.00 79.00 101 GLU A N 1
ATOM 756 C CA . GLU A 1 101 ? -6.033 -1.637 20.064 1.00 79.00 101 GLU A CA 1
ATOM 757 C C . GLU A 1 101 ? -7.316 -1.572 20.902 1.00 79.00 101 GLU A C 1
ATOM 759 O O . GLU A 1 101 ? -8.171 -0.725 20.656 1.00 79.00 101 GLU A O 1
ATOM 764 N N . LYS A 1 102 ? -7.480 -2.528 21.821 1.00 68.62 102 LYS A N 1
ATOM 765 C CA . LYS A 1 102 ? -8.612 -2.591 22.754 1.00 68.62 102 LYS A CA 1
ATOM 766 C C . LYS A 1 102 ? -8.291 -1.881 24.056 1.00 68.62 102 LYS A C 1
ATOM 768 O O . LYS A 1 102 ? -7.122 -1.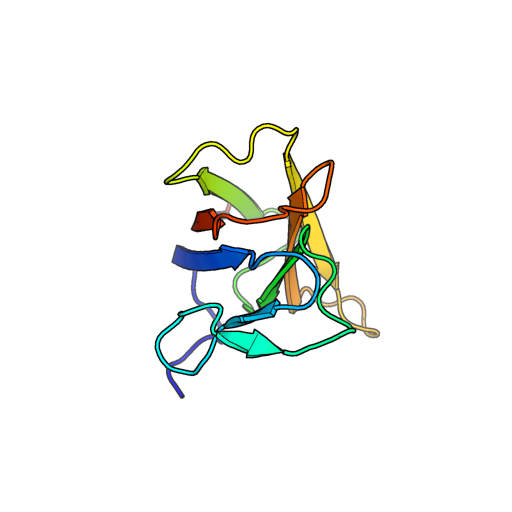992 24.492 1.00 68.62 102 LYS A O 1
#